Protein AF-A0A811PK96-F1 (afdb_monomer)

Nearest PDB structures (foldseek):
  3dqz-assembly2_D  TM=9.685E-01  e=5.040E-05  Arabidopsis thaliana
  5tdx-assembly1_B  TM=9.604E-01  e=1.138E-04  synthetic construct
  1eb8-assembly1_A  TM=9.643E-01  e=1.303E-04  Manihot esculenta
  3rks-assembly1_C  TM=9.602E-01  e=1.598E-04  Manihot esculenta
  1xkl-assembly1_D  TM=9.771E-01  e=6.209E-04  Nicotiana tabacum

Foldseek 3Di:
DDDDDDDCVPNVVDADEEEAEDAEPPQHPVNSVVVCVVPPGPYYHYDYQAYPCCCPRPVPVVVVVVVVVVVVVDDPPPDDDDPPPPPPPPPPPDPPDDD

Structure (mmCIF, N/CA/C/O backbone):
data_AF-A0A811PK96-F1
#
_entry.id   AF-A0A811PK96-F1
#
loop_
_atom_site.group_PDB
_atom_site.id
_atom_site.type_symbol
_atom_site.label_atom_id
_atom_site.label_alt_id
_atom_site.label_comp_id
_atom_site.label_asym_id
_atom_site.label_entity_id
_atom_site.label_seq_id
_atom_site.pdbx_PDB_ins_code
_atom_site.Cartn_x
_atom_site.Cartn_y
_atom_site.Cartn_z
_atom_site.occupancy
_atom_site.B_iso_or_equiv
_atom_site.auth_seq_id
_atom_site.auth_comp_id
_atom_site.auth_asym_id
_atom_site.auth_atom_id
_atom_site.pdbx_PDB_model_num
ATOM 1 N N . MET A 1 1 ? 18.521 -0.052 22.449 1.00 64.00 1 MET A N 1
ATOM 2 C CA . MET A 1 1 ? 17.402 0.394 21.594 1.00 64.00 1 MET A CA 1
ATOM 3 C C . MET A 1 1 ? 16.142 -0.187 22.202 1.00 64.00 1 MET A C 1
ATOM 5 O O . MET A 1 1 ? 16.139 -1.388 22.456 1.00 64.00 1 MET A O 1
ATOM 9 N N . GLU A 1 2 ? 15.148 0.631 22.545 1.00 78.12 2 GLU A N 1
ATOM 10 C CA . GLU A 1 2 ? 13.873 0.095 23.037 1.00 78.12 2 GLU A CA 1
ATOM 1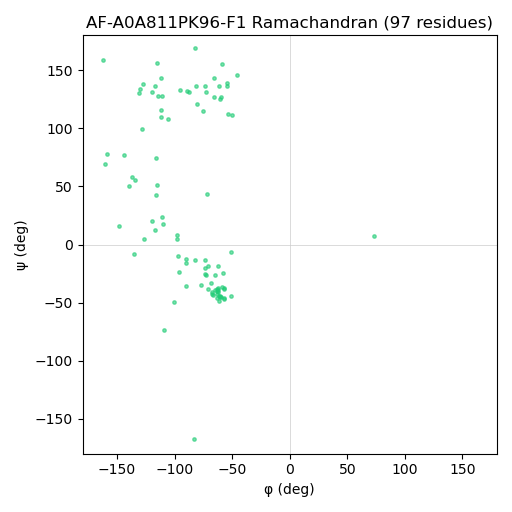1 C C . GLU A 1 2 ? 13.169 -0.687 21.927 1.00 78.12 2 GLU A C 1
ATOM 13 O O . GLU A 1 2 ? 13.266 -0.346 20.746 1.00 78.12 2 GLU A O 1
ATOM 18 N N . LYS A 1 3 ? 12.498 -1.777 22.305 1.00 81.44 3 LYS A N 1
ATOM 19 C CA . LYS A 1 3 ? 11.773 -2.624 21.363 1.00 81.44 3 LYS A CA 1
ATOM 20 C C . LYS A 1 3 ? 10.427 -1.971 21.066 1.00 81.44 3 LYS A C 1
ATOM 22 O O . LYS A 1 3 ? 9.629 -1.780 21.978 1.00 81.44 3 LYS A O 1
ATOM 27 N N . LEU A 1 4 ? 10.177 -1.662 19.796 1.00 82.62 4 LEU A N 1
ATOM 28 C CA . LEU A 1 4 ? 8.883 -1.155 19.348 1.00 82.62 4 LEU A CA 1
ATOM 29 C C . LEU A 1 4 ? 7.786 -2.187 19.670 1.00 82.62 4 LEU A C 1
ATOM 31 O O . LEU A 1 4 ? 7.912 -3.356 19.296 1.00 82.62 4 LEU A O 1
ATOM 35 N N . SER A 1 5 ? 6.727 -1.764 20.360 1.00 84.75 5 SER A N 1
ATOM 36 C CA . SER A 1 5 ? 5.540 -2.577 20.634 1.00 84.75 5 SER A CA 1
ATOM 37 C C . SER A 1 5 ? 4.328 -1.984 19.917 1.00 84.75 5 SER A C 1
ATOM 39 O O . SER A 1 5 ? 4.043 -0.792 20.010 1.00 84.75 5 SER A O 1
ATOM 41 N N . LEU A 1 6 ? 3.622 -2.822 19.159 1.00 89.25 6 LEU A N 1
ATOM 42 C CA . LEU A 1 6 ? 2.373 -2.451 18.498 1.00 89.25 6 LEU A CA 1
ATOM 43 C C . LEU A 1 6 ? 1.214 -2.874 19.398 1.00 89.25 6 LEU A C 1
ATOM 45 O O . LEU A 1 6 ? 1.209 -4.004 19.888 1.00 89.25 6 LEU A O 1
ATOM 49 N N . THR A 1 7 ? 0.248 -1.984 19.618 1.00 89.88 7 THR A N 1
ATOM 50 C CA . THR A 1 7 ? -0.912 -2.264 20.475 1.00 89.88 7 THR A CA 1
ATOM 51 C C . THR A 1 7 ? -2.203 -2.335 19.661 1.00 89.88 7 THR A C 1
ATOM 53 O O . THR A 1 7 ? -2.364 -1.559 18.710 1.00 89.88 7 THR A O 1
ATOM 56 N N . PRO A 1 8 ? -3.142 -3.229 20.015 1.00 89.06 8 PRO A N 1
ATOM 57 C CA . PRO A 1 8 ? -4.454 -3.278 19.377 1.00 89.06 8 PRO A CA 1
ATOM 58 C C . PRO A 1 8 ? -5.217 -1.953 19.467 1.00 89.06 8 PRO A C 1
ATOM 60 O O . PRO A 1 8 ? -5.853 -1.553 18.500 1.00 89.06 8 PRO A O 1
ATOM 63 N N . GLU A 1 9 ? -5.110 -1.243 20.591 1.00 92.38 9 GLU A N 1
ATOM 64 C CA . GLU A 1 9 ? -5.896 -0.038 20.888 1.00 92.38 9 GLU A CA 1
ATOM 65 C C . GLU A 1 9 ? -5.457 1.177 20.057 1.00 92.38 9 GLU A C 1
ATOM 67 O O . GLU A 1 9 ? -6.264 2.064 19.789 1.00 92.38 9 GLU A O 1
ATOM 72 N N . ASN A 1 10 ? -4.196 1.205 19.613 1.00 90.12 10 ASN A N 1
ATOM 73 C CA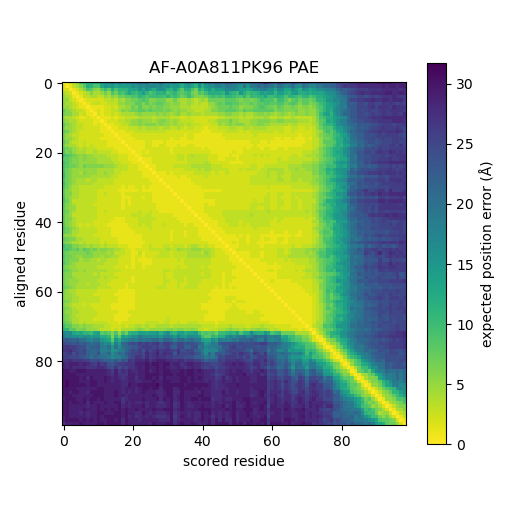 . ASN A 1 10 ? -3.663 2.270 18.763 1.00 90.12 10 ASN A CA 1
ATOM 74 C C . ASN A 1 10 ? -3.423 1.750 17.345 1.00 90.12 10 ASN A C 1
ATOM 76 O O . ASN A 1 10 ? -4.172 2.043 16.422 1.00 90.12 10 ASN A O 1
ATOM 80 N N . TYR A 1 11 ? -2.383 0.936 17.165 1.00 93.00 11 TYR A N 1
ATOM 81 C CA . TYR A 1 11 ? -1.984 0.445 15.848 1.00 93.00 11 TYR A CA 1
ATOM 82 C C . TYR A 1 11 ? -3.070 -0.419 15.192 1.00 93.00 11 TYR A C 1
ATOM 84 O O . TYR A 1 11 ? -3.279 -0.334 13.984 1.00 93.00 11 TYR A O 1
ATOM 92 N N . GLY A 1 12 ? -3.772 -1.228 15.989 1.00 91.44 12 GLY A N 1
ATOM 93 C CA . GLY A 1 12 ? -4.824 -2.122 15.506 1.00 91.44 12 GLY A CA 1
ATOM 94 C C . GLY A 1 12 ? -6.134 -1.435 15.111 1.00 91.44 12 GLY A C 1
ATOM 95 O O . GLY A 1 12 ? -6.954 -2.075 14.459 1.00 91.44 12 GLY A O 1
ATOM 96 N N . THR A 1 13 ? -6.347 -0.161 15.461 1.00 93.31 13 THR A N 1
ATOM 97 C CA . THR A 1 13 ? -7.595 0.557 15.131 1.00 93.31 13 THR A CA 1
ATOM 98 C C . THR A 1 13 ? -7.539 1.288 13.791 1.00 93.31 13 THR A C 1
ATOM 100 O O . THR A 1 13 ? -8.578 1.655 13.239 1.00 93.31 13 THR A O 1
ATOM 103 N N . VAL A 1 14 ? -6.342 1.492 13.236 1.00 92.88 14 VAL A N 1
ATOM 104 C CA . VAL A 1 14 ? -6.160 2.168 11.949 1.00 92.88 14 VAL A CA 1
ATOM 105 C C . VAL A 1 14 ? -6.261 1.153 10.815 1.00 92.88 14 VAL A C 1
ATOM 107 O O . VAL A 1 14 ? -5.569 0.136 10.825 1.00 92.88 14 VAL A O 1
ATOM 110 N N . ARG A 1 15 ? -7.069 1.464 9.792 1.00 93.94 15 ARG A N 1
ATOM 111 C CA . ARG A 1 15 ? -7.086 0.693 8.540 1.00 93.94 15 ARG A CA 1
ATOM 112 C C . ARG A 1 15 ? -5.758 0.847 7.808 1.00 93.94 15 ARG A C 1
ATOM 114 O O . ARG A 1 15 ? -5.331 1.966 7.522 1.00 93.94 15 ARG A O 1
ATOM 121 N N . ARG A 1 16 ? -5.135 -0.267 7.459 1.00 95.44 16 ARG A N 1
ATOM 122 C CA . ARG A 1 16 ? -3.820 -0.345 6.829 1.00 95.44 16 ARG A CA 1
ATOM 123 C C . ARG A 1 16 ? -3.947 -0.964 5.451 1.00 95.44 16 ARG A C 1
ATOM 125 O O . ARG A 1 16 ? -4.606 -1.979 5.270 1.00 95.44 16 ARG A O 1
ATOM 132 N N . TYR A 1 17 ? -3.251 -0.379 4.490 1.00 97.44 17 TYR A N 1
ATOM 133 C CA . TYR A 1 17 ? -3.141 -0.913 3.141 1.00 97.44 17 TYR A CA 1
ATOM 134 C C . TYR A 1 17 ? -1.668 -1.007 2.775 1.00 97.44 17 TYR A C 1
ATOM 136 O O . TYR A 1 17 ? -0.895 -0.100 3.083 1.00 97.44 17 TYR A O 1
ATOM 144 N N . PHE A 1 18 ? -1.281 -2.100 2.127 1.00 97.81 18 PHE A N 1
ATOM 145 C CA . PHE A 1 18 ? 0.085 -2.304 1.659 1.00 97.81 18 PHE A CA 1
ATOM 146 C C . PHE A 1 18 ? 0.120 -2.242 0.131 1.00 97.81 18 PHE A C 1
ATOM 148 O O . PHE A 1 18 ? -0.635 -2.947 -0.535 1.00 97.81 18 PHE A O 1
ATOM 155 N N . ILE A 1 19 ? 0.991 -1.411 -0.439 1.00 97.88 19 ILE A N 1
ATOM 156 C CA . ILE A 1 19 ? 1.176 -1.310 -1.891 1.00 97.88 19 ILE A CA 1
ATOM 157 C C . ILE A 1 19 ? 2.494 -2.000 -2.238 1.00 97.88 19 ILE A C 1
ATOM 159 O O . ILE A 1 19 ? 3.559 -1.484 -1.919 1.00 97.88 19 ILE A O 1
ATOM 163 N N . GLN A 1 20 ? 2.413 -3.168 -2.871 1.00 97.44 20 GLN A N 1
ATOM 164 C CA . GLN A 1 20 ? 3.575 -3.928 -3.322 1.00 97.44 20 GLN A CA 1
ATOM 165 C C . GLN A 1 20 ? 4.102 -3.382 -4.646 1.00 97.44 20 GLN A C 1
ATOM 167 O O . GLN A 1 20 ? 3.334 -3.158 -5.586 1.00 97.44 20 GLN A O 1
ATOM 172 N N . THR A 1 21 ? 5.415 -3.253 -4.748 1.00 97.38 21 THR A N 1
ATOM 173 C CA . THR A 1 21 ? 6.143 -2.895 -5.968 1.00 97.38 21 THR A CA 1
ATOM 174 C C . THR A 1 21 ? 6.948 -4.110 -6.413 1.00 97.38 21 THR A C 1
ATOM 176 O O . THR A 1 21 ? 7.779 -4.624 -5.669 1.00 97.38 21 THR A O 1
ATOM 179 N N . LEU A 1 22 ? 6.629 -4.657 -7.589 1.00 94.25 22 LEU A N 1
ATOM 180 C CA . LEU A 1 22 ? 7.121 -5.990 -7.975 1.00 94.25 22 LEU A CA 1
ATOM 181 C C . LEU A 1 22 ? 8.542 -5.994 -8.552 1.00 94.25 22 LEU A C 1
ATOM 183 O O . LEU A 1 22 ? 9.152 -7.058 -8.627 1.00 94.25 22 LEU A O 1
ATOM 187 N N . ASP A 1 23 ? 9.064 -4.822 -8.905 1.00 96.50 23 ASP A N 1
ATOM 188 C CA . ASP A 1 23 ? 10.405 -4.638 -9.461 1.00 96.50 23 ASP A CA 1
ATOM 189 C C . ASP A 1 23 ? 11.299 -3.906 -8.433 1.00 96.50 23 ASP A C 1
ATOM 191 O O . ASP A 1 23 ? 12.273 -3.236 -8.774 1.00 96.50 23 ASP A O 1
ATOM 195 N N . ASP A 1 24 ? 10.951 -4.004 -7.145 1.00 96.06 24 ASP A N 1
ATOM 196 C CA . ASP A 1 24 ? 11.742 -3.467 -6.043 1.00 96.06 24 ASP A CA 1
ATOM 197 C C . ASP A 1 24 ? 12.975 -4.348 -5.783 1.00 96.06 24 ASP A C 1
ATOM 199 O O . ASP A 1 24 ? 12.885 -5.513 -5.385 1.00 96.06 24 ASP A O 1
ATOM 203 N N . HIS A 1 25 ? 14.151 -3.765 -6.009 1.00 94.50 25 HIS A N 1
ATOM 204 C CA . HIS A 1 25 ? 15.442 -4.407 -5.769 1.00 94.50 25 HIS A CA 1
ATOM 205 C C . HIS A 1 25 ? 15.993 -4.186 -4.354 1.00 94.50 25 HIS A C 1
ATOM 207 O O . HIS A 1 25 ? 16.948 -4.859 -3.969 1.00 94.50 25 HIS A O 1
ATOM 213 N N . MET A 1 26 ? 15.422 -3.261 -3.579 1.00 95.38 26 MET A N 1
ATOM 214 C CA . MET A 1 26 ? 15.809 -3.016 -2.190 1.00 95.38 26 MET A CA 1
ATOM 215 C C . MET A 1 26 ? 15.001 -3.887 -1.222 1.00 95.38 26 MET A C 1
ATOM 217 O O . MET A 1 26 ? 15.541 -4.365 -0.225 1.00 95.38 26 MET A O 1
ATOM 221 N N . LEU A 1 27 ? 13.728 -4.133 -1.533 1.00 95.75 27 LEU A N 1
ATOM 222 C CA . LEU A 1 27 ? 12.848 -5.019 -0.783 1.00 95.75 27 LEU A CA 1
ATOM 223 C C . LEU A 1 27 ? 12.186 -6.026 -1.729 1.00 95.75 27 LEU A C 1
ATOM 225 O O . LEU A 1 27 ? 11.187 -5.725 -2.379 1.00 95.75 27 LEU A O 1
ATOM 229 N N . SER A 1 28 ? 12.738 -7.241 -1.781 1.00 95.62 28 SER A N 1
ATOM 230 C CA . SER A 1 28 ? 12.273 -8.281 -2.704 1.00 95.62 28 SER A CA 1
ATOM 231 C C . SER A 1 28 ? 10.790 -8.635 -2.501 1.00 95.62 28 SER A C 1
ATOM 233 O O . SER A 1 28 ? 10.274 -8.503 -1.385 1.00 95.62 28 SER A O 1
ATOM 235 N N . PRO A 1 29 ? 10.102 -9.157 -3.534 1.00 93.31 29 PRO A N 1
ATOM 236 C CA . PRO A 1 29 ? 8.714 -9.603 -3.411 1.00 93.31 29 PRO A CA 1
ATOM 237 C C . PRO A 1 29 ? 8.484 -10.563 -2.234 1.00 93.31 29 PRO A C 1
ATOM 239 O O . PRO A 1 29 ? 7.567 -10.350 -1.445 1.00 93.31 29 PRO A O 1
ATOM 242 N N . ASP A 1 30 ? 9.369 -11.542 -2.032 1.00 95.69 30 ASP A N 1
ATOM 243 C CA . ASP A 1 30 ? 9.273 -12.492 -0.914 1.00 95.69 30 ASP A CA 1
ATOM 244 C C . ASP A 1 30 ? 9.394 -11.803 0.455 1.00 95.69 30 ASP A C 1
ATOM 246 O O . ASP A 1 30 ? 8.701 -12.160 1.413 1.00 95.69 30 ASP A O 1
ATOM 250 N N . ALA A 1 31 ? 10.261 -10.789 0.565 1.00 97.06 31 ALA A N 1
ATOM 251 C CA . ALA A 1 31 ? 10.400 -10.002 1.786 1.00 97.06 31 ALA A CA 1
ATOM 252 C C . ALA A 1 31 ? 9.143 -9.160 2.051 1.00 97.06 31 ALA A C 1
ATOM 254 O O . ALA A 1 31 ? 8.673 -9.107 3.190 1.00 97.06 31 ALA A O 1
ATOM 255 N N . GLN A 1 32 ? 8.554 -8.563 1.010 1.00 98.06 32 GLN A N 1
ATOM 256 C CA . GLN A 1 32 ? 7.273 -7.860 1.117 1.00 98.06 32 GLN A CA 1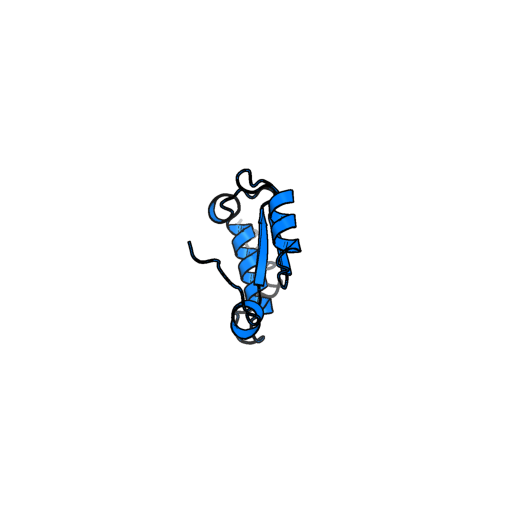
ATOM 257 C C . GLN A 1 32 ? 6.150 -8.812 1.557 1.00 98.06 32 GLN A C 1
ATOM 259 O O . GLN A 1 32 ? 5.381 -8.487 2.460 1.00 98.06 32 GLN A O 1
ATOM 264 N N . GLU A 1 33 ? 6.071 -10.014 0.981 1.00 96.62 33 GLU A N 1
ATOM 265 C CA . GLU A 1 33 ? 5.081 -11.024 1.368 1.00 96.62 33 GLU A CA 1
ATOM 266 C C . GLU A 1 33 ? 5.244 -11.480 2.819 1.00 96.62 33 GLU A C 1
ATOM 268 O O . GLU A 1 33 ? 4.250 -11.643 3.532 1.00 96.62 33 GLU A O 1
ATOM 273 N N . LYS A 1 34 ? 6.486 -11.641 3.289 1.00 97.50 34 LYS A N 1
ATOM 274 C CA . LYS A 1 34 ? 6.769 -11.937 4.697 1.00 97.50 34 LYS A CA 1
ATOM 275 C C . LYS A 1 34 ? 6.247 -10.831 5.617 1.00 97.50 34 LYS A C 1
ATOM 277 O O . LYS A 1 34 ? 5.588 -11.154 6.602 1.00 97.50 34 LYS A O 1
ATOM 282 N N . LEU A 1 35 ? 6.472 -9.556 5.284 1.00 95.88 35 LEU A N 1
ATOM 283 C CA . LEU A 1 35 ? 5.972 -8.422 6.075 1.00 95.88 35 LEU A CA 1
ATOM 284 C C . LEU A 1 35 ? 4.444 -8.418 6.167 1.00 95.88 35 LEU A C 1
ATOM 286 O O . LEU A 1 35 ? 3.892 -8.254 7.253 1.00 95.88 35 LEU A O 1
ATOM 290 N N . VAL A 1 36 ? 3.763 -8.645 5.041 1.00 97.06 36 VAL A N 1
ATOM 291 C CA . VAL A 1 36 ? 2.299 -8.740 5.004 1.00 97.06 36 VAL A CA 1
ATOM 292 C C . VAL A 1 36 ? 1.806 -9.917 5.846 1.00 97.06 36 VAL A C 1
ATOM 294 O O . VAL A 1 36 ? 0.823 -9.782 6.564 1.00 97.06 36 VAL A O 1
ATOM 297 N N . ARG A 1 37 ? 2.475 -11.073 5.795 1.00 96.88 37 ARG A N 1
ATOM 298 C CA . ARG A 1 37 ? 2.084 -12.250 6.586 1.00 96.88 37 ARG A CA 1
ATOM 299 C C . ARG A 1 37 ? 2.260 -12.026 8.087 1.00 96.88 37 ARG A C 1
ATOM 301 O O . ARG A 1 37 ? 1.407 -12.433 8.867 1.00 96.88 37 ARG A O 1
ATOM 308 N N . GLU A 1 38 ? 3.373 -11.419 8.486 1.00 95.06 38 GLU A N 1
ATOM 309 C CA . GLU A 1 38 ? 3.698 -11.162 9.894 1.00 95.06 38 GLU A CA 1
ATOM 310 C C . GLU A 1 38 ? 2.851 -10.037 10.491 1.00 95.06 38 GLU A C 1
ATOM 312 O O . GLU A 1 38 ? 2.633 -10.005 11.700 1.00 95.06 38 GLU A O 1
ATOM 317 N N . ASN A 1 39 ? 2.358 -9.126 9.652 1.00 93.31 39 ASN A N 1
ATOM 318 C CA . ASN A 1 39 ? 1.550 -8.001 10.082 1.00 93.31 39 ASN A CA 1
ATOM 319 C C . ASN A 1 39 ? 0.445 -7.670 9.055 1.00 93.31 39 ASN A C 1
ATOM 321 O O . ASN A 1 39 ? 0.575 -6.699 8.301 1.00 93.31 39 ASN A O 1
ATOM 325 N N . PRO A 1 40 ? -0.646 -8.462 9.021 1.00 95.25 40 PRO A N 1
ATOM 326 C CA . PRO A 1 40 ? -1.655 -8.399 7.963 1.00 95.25 40 PRO A CA 1
ATOM 327 C C . PRO A 1 40 ? -2.344 -7.031 7.863 1.00 95.25 40 PRO A C 1
ATOM 329 O O . PRO A 1 40 ? -2.873 -6.565 8.875 1.00 95.25 40 PRO A O 1
ATOM 332 N N . PRO A 1 41 ? -2.357 -6.378 6.685 1.00 96.56 41 PRO A N 1
ATOM 333 C CA . PRO A 1 41 ? -3.143 -5.174 6.424 1.00 96.56 41 PRO A CA 1
ATOM 334 C C . PRO A 1 41 ? -4.600 -5.521 6.064 1.00 96.56 41 PRO A C 1
ATOM 336 O O . PRO A 1 41 ? -4.923 -6.668 5.763 1.00 96.56 41 PRO A O 1
ATOM 339 N N . ASP A 1 42 ? -5.466 -4.512 6.015 1.00 96.06 42 ASP A N 1
ATOM 340 C CA . ASP A 1 42 ? -6.859 -4.625 5.563 1.00 96.06 42 ASP A CA 1
ATOM 341 C C . ASP A 1 42 ? -6.981 -4.795 4.040 1.00 96.06 42 ASP A C 1
ATOM 343 O O . ASP A 1 42 ? -7.995 -5.275 3.538 1.00 96.06 42 ASP A O 1
ATOM 347 N N . GLY A 1 43 ? -5.946 -4.416 3.284 1.00 96.31 43 GLY A N 1
ATOM 348 C CA . GLY A 1 43 ? -5.899 -4.632 1.843 1.00 96.31 43 GLY A CA 1
ATOM 349 C C . GLY A 1 43 ? -4.497 -4.530 1.255 1.00 96.31 43 GLY A C 1
ATOM 350 O O . GLY A 1 43 ? -3.589 -3.927 1.833 1.00 96.31 43 GLY A O 1
ATOM 351 N N . ILE A 1 44 ? -4.324 -5.139 0.083 1.00 97.44 44 ILE A N 1
ATOM 352 C CA . ILE A 1 44 ? -3.048 -5.192 -0.632 1.00 97.44 44 ILE A CA 1
ATOM 353 C C . ILE A 1 44 ? -3.275 -4.784 -2.082 1.00 97.44 44 ILE A C 1
ATOM 355 O O . ILE A 1 44 ? -4.135 -5.340 -2.762 1.00 97.44 44 ILE A O 1
ATOM 359 N N . PHE A 1 45 ? -2.452 -3.864 -2.570 1.00 97.81 45 PHE A N 1
ATOM 360 C CA . PHE A 1 45 ? -2.400 -3.460 -3.970 1.00 97.81 45 PHE A CA 1
ATOM 361 C C . PHE A 1 45 ? -1.045 -3.830 -4.561 1.00 97.81 45 PHE A C 1
ATOM 363 O O . PHE A 1 45 ? -0.067 -3.969 -3.830 1.00 97.81 45 PHE A O 1
ATOM 370 N N . LYS A 1 46 ? -0.968 -3.995 -5.884 1.00 97.25 46 LYS A N 1
ATOM 371 C CA . LYS A 1 46 ? 0.281 -4.342 -6.572 1.00 97.25 46 LYS A CA 1
ATOM 372 C C . LYS A 1 46 ? 0.528 -3.412 -7.752 1.00 97.25 46 LYS A C 1
ATOM 374 O O . LYS A 1 46 ? -0.360 -3.205 -8.577 1.00 97.25 46 LYS A O 1
ATOM 379 N N . ILE A 1 47 ? 1.753 -2.915 -7.864 1.00 97.81 47 ILE A N 1
ATOM 380 C CA . ILE A 1 47 ? 2.247 -2.122 -8.986 1.00 97.81 47 ILE A CA 1
ATOM 381 C C . ILE A 1 47 ? 3.294 -2.957 -9.729 1.00 97.81 47 ILE A C 1
ATOM 383 O O . ILE A 1 47 ? 4.395 -3.196 -9.232 1.00 97.81 47 ILE A O 1
ATOM 387 N N . LYS A 1 48 ? 2.947 -3.406 -10.940 1.00 95.62 48 LYS A N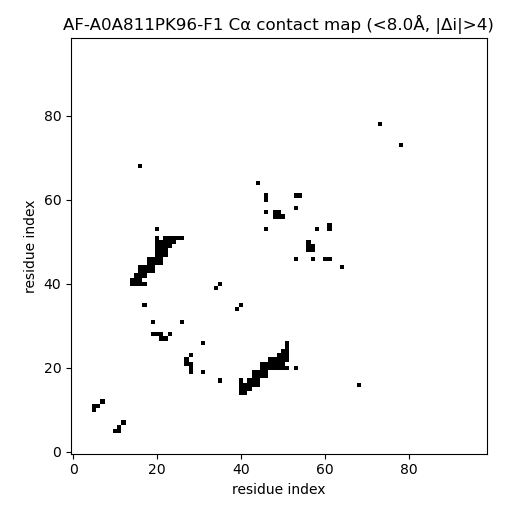 1
ATOM 388 C CA . LYS A 1 48 ? 3.880 -4.094 -11.846 1.00 95.62 48 LYS A CA 1
ATOM 389 C C . LYS A 1 48 ? 4.863 -3.089 -12.451 1.00 95.62 48 LYS A C 1
ATOM 391 O O . LYS A 1 48 ? 4.433 -2.018 -12.891 1.00 95.62 48 LYS A O 1
ATOM 396 N N . GLY A 1 49 ? 6.151 -3.425 -12.526 1.00 94.25 49 GLY A N 1
ATOM 397 C CA . GLY A 1 49 ? 7.158 -2.518 -13.083 1.00 94.25 49 GLY A CA 1
ATOM 398 C C . GLY A 1 49 ? 7.510 -1.332 -12.183 1.00 94.25 49 GLY A C 1
ATOM 399 O O . GLY A 1 49 ? 8.123 -0.385 -12.667 1.00 94.25 49 GLY A O 1
ATOM 400 N N . GLY A 1 50 ? 7.014 -1.302 -10.942 1.00 94.31 50 GLY A N 1
ATOM 401 C CA . GLY A 1 50 ? 7.348 -0.270 -9.963 1.00 94.31 50 GLY A CA 1
ATOM 402 C C . GLY A 1 50 ? 8.574 -0.690 -9.169 1.00 94.31 50 GLY A C 1
ATOM 403 O O . GLY A 1 50 ? 8.615 -1.823 -8.692 1.00 94.31 50 GLY A O 1
ATOM 404 N N . ASP A 1 51 ? 9.532 0.222 -9.038 1.00 95.69 51 ASP A N 1
ATOM 405 C CA . ASP A 1 51 ? 10.709 0.060 -8.183 1.00 95.69 51 ASP A CA 1
ATOM 406 C C . ASP A 1 51 ? 10.396 0.437 -6.721 1.00 95.69 51 ASP A C 1
ATOM 408 O O . ASP A 1 51 ? 9.236 0.618 -6.340 1.00 95.69 51 ASP A O 1
ATOM 412 N N . HIS A 1 52 ? 11.435 0.581 -5.892 1.00 96.56 52 HIS A N 1
ATOM 413 C CA . HIS A 1 52 ? 11.297 0.986 -4.491 1.00 96.56 52 HIS A CA 1
ATOM 414 C C . HIS A 1 52 ? 10.602 2.349 -4.301 1.00 96.56 52 HIS A C 1
ATOM 416 O O . HIS A 1 52 ? 10.001 2.619 -3.261 1.00 96.56 52 HIS A O 1
ATOM 422 N N . CYS A 1 53 ? 10.650 3.214 -5.314 1.00 96.75 53 CYS A N 1
ATOM 423 C CA . CYS A 1 53 ? 10.099 4.558 -5.285 1.00 96.75 53 CYS A CA 1
ATOM 424 C C . CYS A 1 53 ? 8.965 4.681 -6.318 1.00 96.75 53 CYS A C 1
ATOM 426 O O . CYS A 1 53 ? 9.124 5.359 -7.338 1.00 96.75 53 CYS A O 1
ATOM 428 N N . PRO A 1 54 ? 7.771 4.103 -6.065 1.00 96.69 54 PRO A N 1
ATOM 429 C CA . PRO A 1 54 ? 6.670 4.098 -7.032 1.00 96.69 54 PRO A CA 1
ATOM 430 C C . PRO A 1 54 ? 6.159 5.500 -7.386 1.00 96.69 54 PRO A C 1
ATOM 432 O O . PRO A 1 54 ? 5.525 5.681 -8.421 1.00 96.69 54 PRO A O 1
ATOM 435 N N . PHE A 1 55 ? 6.454 6.507 -6.562 1.00 96.62 55 PHE A N 1
ATOM 436 C CA . PHE A 1 55 ? 6.175 7.913 -6.851 1.00 96.62 55 PHE A CA 1
ATOM 437 C C . PHE A 1 55 ? 7.081 8.501 -7.947 1.00 96.62 55 PHE A C 1
ATOM 439 O O . PHE A 1 55 ? 6.715 9.510 -8.542 1.00 96.62 55 PHE A O 1
ATOM 446 N N . PHE A 1 56 ? 8.216 7.866 -8.256 1.00 97.00 56 PHE A N 1
ATOM 447 C CA . PHE A 1 56 ? 9.060 8.186 -9.408 1.00 97.00 56 PHE A CA 1
ATOM 448 C C . PHE A 1 56 ? 8.834 7.221 -10.574 1.00 97.00 56 PHE A C 1
ATOM 450 O O . PHE A 1 56 ? 8.605 7.667 -11.696 1.00 97.00 56 PHE A O 1
ATOM 457 N N . SER A 1 57 ? 8.861 5.908 -10.328 1.00 97.56 57 SER A N 1
ATOM 458 C CA . SER A 1 57 ? 8.790 4.905 -11.400 1.00 97.56 57 SER A CA 1
ATOM 459 C C . SER A 1 57 ? 7.385 4.702 -11.970 1.00 97.56 57 SER A C 1
ATOM 461 O O . SER A 1 57 ? 7.230 4.441 -13.166 1.00 97.56 57 SER A O 1
ATOM 463 N N . LYS A 1 58 ? 6.342 4.808 -11.134 1.00 98.00 58 LYS A N 1
ATOM 464 C CA . LYS A 1 58 ? 4.937 4.545 -11.501 1.00 98.00 58 LYS A CA 1
ATOM 465 C C . LYS A 1 58 ? 3.942 5.548 -10.879 1.00 98.00 58 LYS A C 1
ATOM 467 O O . LYS A 1 58 ? 2.919 5.121 -10.327 1.00 98.00 58 LYS A O 1
ATOM 472 N N . PRO A 1 59 ? 4.161 6.874 -11.002 1.00 98.00 59 PRO A N 1
ATOM 473 C CA . PRO A 1 59 ? 3.385 7.886 -10.280 1.00 98.00 59 PRO A CA 1
ATOM 474 C C . PRO A 1 59 ? 1.877 7.814 -10.544 1.00 98.00 59 PRO A C 1
ATOM 476 O O . PRO A 1 59 ? 1.082 7.956 -9.618 1.00 98.00 59 PRO A O 1
ATOM 479 N N . GLN A 1 60 ? 1.454 7.534 -11.781 1.00 98.25 60 GLN A N 1
ATOM 480 C CA . GLN A 1 60 ? 0.031 7.445 -12.131 1.00 98.25 60 GLN A CA 1
ATOM 481 C C . GLN A 1 60 ? -0.630 6.196 -11.537 1.00 98.25 60 GLN A C 1
ATOM 483 O O . GLN A 1 60 ? -1.774 6.257 -11.090 1.00 98.25 60 GLN A O 1
ATOM 488 N N . SER A 1 61 ? 0.084 5.064 -11.506 1.00 98.12 61 SER A N 1
ATOM 489 C CA . SER A 1 61 ? -0.439 3.831 -10.899 1.00 98.12 61 SER A CA 1
ATOM 490 C C . SER A 1 61 ? -0.582 3.996 -9.390 1.00 98.12 61 SER A C 1
ATOM 492 O O . SER A 1 61 ? -1.613 3.630 -8.831 1.00 98.12 61 SER A O 1
ATOM 494 N N . LEU A 1 62 ? 0.417 4.612 -8.749 1.00 98.25 62 LEU A N 1
ATOM 495 C CA . LEU A 1 62 ? 0.363 4.936 -7.329 1.00 98.25 62 LEU A CA 1
ATOM 496 C C . LEU A 1 62 ? -0.793 5.897 -7.021 1.00 98.25 62 LEU A C 1
ATOM 498 O O . LEU A 1 62 ? -1.590 5.618 -6.131 1.00 98.25 62 LEU A O 1
ATOM 502 N N . ASN A 1 63 ? -0.930 6.991 -7.779 1.00 98.25 63 ASN A N 1
ATOM 503 C CA . ASN A 1 63 ? -2.017 7.954 -7.597 1.00 98.25 63 ASN A CA 1
ATOM 504 C C . ASN A 1 63 ? -3.397 7.292 -7.717 1.00 98.25 63 ASN A C 1
ATOM 506 O O . ASN A 1 63 ? -4.245 7.499 -6.851 1.00 98.25 63 ASN A O 1
ATOM 510 N N . LYS A 1 64 ? -3.599 6.446 -8.734 1.00 97.94 64 LYS A N 1
ATOM 511 C CA . LYS A 1 64 ? -4.851 5.705 -8.916 1.00 97.94 64 LYS A CA 1
ATOM 512 C C . LYS A 1 64 ? -5.186 4.846 -7.694 1.00 97.94 64 LYS A C 1
ATOM 514 O O . LYS A 1 64 ? -6.313 4.906 -7.215 1.00 97.94 64 LYS A O 1
ATOM 519 N N . ILE A 1 65 ? -4.214 4.092 -7.178 1.00 97.94 65 ILE A N 1
ATOM 520 C CA . ILE A 1 65 ? -4.404 3.247 -5.989 1.00 97.94 65 ILE A CA 1
ATOM 521 C C . ILE A 1 65 ? -4.739 4.100 -4.760 1.00 97.94 65 ILE A C 1
ATOM 523 O O . ILE A 1 65 ? -5.642 3.759 -4.003 1.00 97.94 65 ILE A O 1
ATOM 527 N N . LEU A 1 66 ? -4.057 5.231 -4.561 1.00 97.50 66 LEU A N 1
ATOM 528 C CA . LEU A 1 66 ? -4.335 6.123 -3.431 1.00 97.50 66 LEU A CA 1
ATOM 529 C C . LEU A 1 66 ? -5.749 6.719 -3.501 1.00 97.50 66 LEU A C 1
ATOM 531 O O . LEU A 1 66 ? -6.429 6.789 -2.479 1.00 97.50 66 LEU A O 1
ATOM 535 N N . LEU A 1 67 ? -6.213 7.103 -4.695 1.00 96.94 67 LEU A N 1
ATOM 536 C CA . LEU A 1 67 ? -7.588 7.566 -4.904 1.00 96.94 67 LEU A CA 1
ATOM 537 C C . LEU A 1 67 ? -8.612 6.453 -4.654 1.00 96.94 67 LEU A C 1
ATOM 539 O O . LEU A 1 67 ? -9.659 6.713 -4.065 1.00 96.94 67 LEU A O 1
ATOM 543 N N . GLU A 1 68 ? -8.309 5.220 -5.058 1.00 96.12 68 GLU A N 1
ATOM 544 C CA . GLU A 1 68 ? -9.149 4.053 -4.776 1.00 96.12 68 GLU A CA 1
ATOM 545 C C . GLU A 1 68 ? -9.250 3.793 -3.266 1.00 96.12 68 GLU A C 1
ATOM 547 O O . GLU A 1 68 ? -10.349 3.665 -2.731 1.00 96.12 68 GLU A O 1
ATOM 552 N N . ILE A 1 69 ? -8.128 3.829 -2.540 1.00 95.94 69 ILE A N 1
ATOM 553 C CA . ILE A 1 69 ? -8.117 3.699 -1.076 1.00 95.94 69 ILE A CA 1
ATOM 554 C C . ILE A 1 69 ? -8.932 4.820 -0.423 1.00 95.94 69 ILE A C 1
ATOM 556 O O . ILE A 1 69 ? -9.744 4.550 0.463 1.00 95.94 69 ILE A O 1
ATOM 560 N N . ALA A 1 70 ? -8.768 6.067 -0.873 1.00 94.44 70 ALA A N 1
ATOM 561 C CA . ALA A 1 70 ? -9.541 7.196 -0.362 1.00 94.44 70 ALA A CA 1
ATOM 562 C C . ALA A 1 70 ? -11.053 6.993 -0.565 1.00 94.44 70 ALA A C 1
ATOM 564 O O . ALA A 1 70 ? -11.843 7.324 0.318 1.00 94.44 70 ALA A O 1
ATOM 565 N N . GLN A 1 71 ? -11.461 6.382 -1.681 1.00 92.06 71 GLN A N 1
ATOM 566 C CA . GLN A 1 71 ? -12.859 6.042 -1.963 1.00 92.06 71 GLN A CA 1
ATOM 567 C C . GLN A 1 71 ? -13.410 4.938 -1.054 1.00 92.06 71 GLN A C 1
ATOM 569 O O . GLN A 1 71 ? -14.579 5.001 -0.686 1.00 92.06 71 GLN A O 1
ATOM 574 N N . ILE A 1 72 ? -12.588 3.974 -0.624 1.00 90.06 72 ILE A N 1
ATOM 575 C CA . ILE A 1 72 ? -12.986 2.965 0.380 1.00 90.06 72 ILE A CA 1
ATOM 576 C C . ILE A 1 72 ? -13.265 3.626 1.743 1.00 90.06 72 ILE A C 1
ATOM 578 O O . ILE A 1 72 ? -14.007 3.098 2.579 1.00 90.06 72 ILE A O 1
ATOM 582 N N . GLN A 1 73 ? -12.638 4.776 2.004 1.00 72.31 73 GLN A N 1
ATOM 583 C CA . GLN A 1 73 ? -12.776 5.494 3.267 1.00 72.31 73 GLN A CA 1
ATOM 584 C C . GLN A 1 73 ? -13.822 6.609 3.249 1.00 72.31 73 GLN A C 1
ATOM 586 O O . GLN A 1 73 ? -14.325 6.962 4.316 1.00 72.31 73 GLN A O 1
ATOM 591 N N . ALA A 1 74 ? -14.150 7.15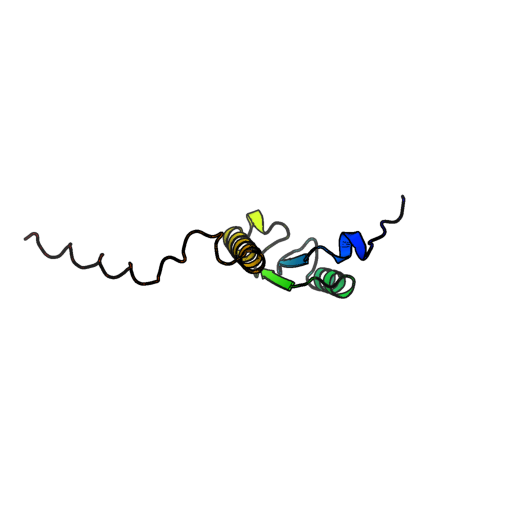6 2.081 1.00 65.19 74 ALA A N 1
ATOM 592 C CA . ALA A 1 74 ? -15.067 8.274 1.968 1.00 65.19 74 ALA A CA 1
ATOM 593 C C . ALA A 1 74 ? -16.522 7.836 2.230 1.00 65.19 74 ALA A C 1
ATOM 595 O O . ALA A 1 74 ? -17.018 6.906 1.590 1.00 65.19 74 ALA A O 1
ATOM 596 N N . PRO A 1 75 ? -17.275 8.555 3.083 1.00 59.53 75 PRO A N 1
ATOM 597 C CA . PRO A 1 75 ? -18.718 8.631 2.917 1.00 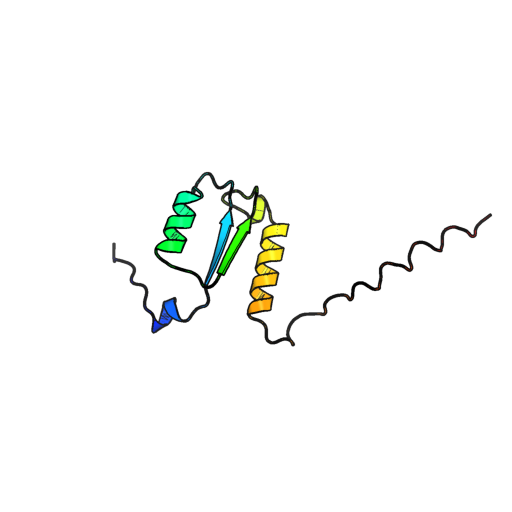59.53 75 PRO A CA 1
ATOM 598 C C . PRO A 1 75 ? -19.003 9.118 1.491 1.00 59.53 75 PRO A C 1
ATOM 600 O O . PRO A 1 75 ? -18.334 10.039 1.018 1.00 59.53 75 PRO A O 1
ATOM 603 N N . SER A 1 76 ? -20.002 8.537 0.823 1.00 54.09 76 SER A N 1
ATOM 604 C CA . SER A 1 76 ? -20.329 8.746 -0.603 1.00 54.09 76 SER A CA 1
ATOM 605 C C . SER A 1 76 ? -20.471 10.213 -1.077 1.00 54.09 76 SER A C 1
ATOM 607 O O . SER A 1 76 ? -20.641 10.439 -2.271 1.00 54.09 76 SER A O 1
ATOM 609 N N . ALA A 1 77 ? -20.421 11.206 -0.184 1.00 55.16 77 ALA A N 1
ATOM 610 C CA . ALA A 1 77 ? -20.658 12.623 -0.447 1.00 55.16 77 ALA A CA 1
ATOM 611 C C . ALA A 1 77 ? -19.394 13.490 -0.667 1.00 55.16 77 ALA A C 1
ATOM 613 O O . ALA A 1 77 ? -19.538 14.650 -1.037 1.00 55.16 77 ALA A O 1
ATOM 614 N N . LEU A 1 78 ? -18.172 12.991 -0.426 1.00 53.31 78 LEU A N 1
ATOM 615 C CA . LEU A 1 78 ? -16.970 13.852 -0.351 1.00 53.31 78 LEU A CA 1
ATOM 616 C C . LEU A 1 78 ? -16.107 13.944 -1.619 1.00 53.31 78 LEU A C 1
ATOM 618 O O . LEU A 1 78 ? -15.063 14.592 -1.576 1.00 53.31 78 LEU A O 1
ATOM 622 N N . LEU A 1 79 ? -16.501 13.337 -2.740 1.00 52.78 79 LEU A N 1
ATOM 623 C CA . LEU A 1 79 ? -15.667 13.339 -3.948 1.00 52.78 79 LEU A CA 1
ATOM 624 C C . LEU A 1 79 ? -16.381 14.000 -5.137 1.00 52.78 79 LEU A C 1
ATOM 626 O O . LEU A 1 79 ? -17.531 13.649 -5.414 1.00 52.78 79 LEU A O 1
ATOM 630 N N . PRO A 1 80 ? -15.720 14.937 -5.850 1.00 54.09 80 PRO A N 1
ATOM 631 C CA . PRO A 1 80 ? -16.270 15.541 -7.056 1.00 54.09 80 PRO A CA 1
ATOM 632 C C . PRO A 1 80 ? -16.503 14.451 -8.109 1.00 54.09 80 PRO A C 1
ATOM 634 O O . PRO A 1 80 ? -15.696 13.534 -8.262 1.00 54.09 80 PRO A O 1
ATOM 637 N N . GLY A 1 81 ? -17.668 14.538 -8.751 1.00 49.69 81 GLY A N 1
ATOM 638 C CA . GLY A 1 81 ? -18.343 13.457 -9.459 1.00 49.69 81 GLY A CA 1
ATOM 639 C C . GLY A 1 81 ? -17.470 12.608 -10.377 1.00 49.69 81 GLY A C 1
ATOM 640 O O . GLY A 1 81 ? -16.581 13.093 -11.075 1.00 49.69 81 GLY A O 1
ATOM 641 N N . LYS A 1 82 ? -17.813 11.316 -10.438 1.00 45.47 82 LYS A N 1
ATOM 642 C CA . LYS A 1 82 ? -17.541 10.505 -11.624 1.00 45.47 82 LYS A CA 1
ATOM 643 C C . LYS A 1 82 ? -18.071 11.306 -12.812 1.00 45.47 82 LYS A C 1
ATOM 645 O O . LYS A 1 82 ? -19.282 11.489 -12.913 1.00 45.47 82 LYS A O 1
ATOM 650 N N . ALA A 1 83 ? -17.187 11.807 -13.672 1.00 43.62 83 ALA A N 1
ATOM 651 C CA . ALA A 1 83 ? -17.603 12.209 -15.002 1.00 43.62 83 ALA A CA 1
ATOM 652 C C . ALA A 1 83 ? -18.306 10.985 -15.601 1.00 43.62 83 ALA A C 1
ATOM 654 O O . ALA A 1 83 ? -17.694 9.924 -15.753 1.00 43.62 83 ALA A O 1
ATOM 655 N N . SER A 1 84 ? -19.621 11.100 -15.800 1.00 35.44 84 SER A N 1
ATOM 656 C CA . SER A 1 84 ? -20.382 10.105 -16.539 1.00 35.44 84 SER A CA 1
ATOM 657 C C . SER A 1 84 ? -19.710 9.944 -17.896 1.00 35.44 84 SER A C 1
ATOM 659 O O . SER A 1 84 ? -19.307 10.931 -18.515 1.00 35.44 84 SER A O 1
ATOM 661 N N . ALA A 1 85 ? -19.558 8.704 -18.338 1.00 40.47 85 ALA A N 1
ATOM 662 C CA . ALA A 1 85 ? -18.925 8.327 -19.594 1.00 40.47 85 ALA A CA 1
ATOM 663 C C . ALA A 1 85 ? -19.790 8.685 -20.825 1.00 40.47 85 ALA A C 1
ATOM 665 O O . ALA A 1 85 ? -19.920 7.881 -21.741 1.00 40.47 85 ALA A O 1
ATOM 666 N N . GLU A 1 86 ? -20.391 9.877 -20.853 1.00 37.56 86 GLU A N 1
ATOM 667 C CA . GLU A 1 86 ? -21.355 10.293 -21.880 1.00 37.56 86 GLU A CA 1
ATOM 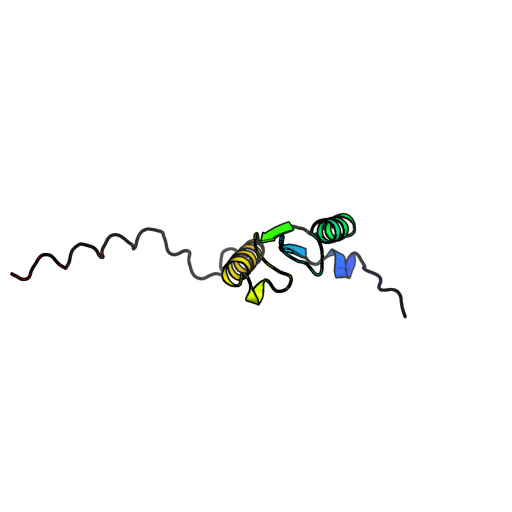668 C C . GLU A 1 86 ? -20.997 11.621 -22.572 1.00 37.56 86 GLU A C 1
ATOM 670 O O . GLU A 1 86 ? -21.721 12.071 -23.451 1.00 37.56 86 GLU A O 1
ATOM 675 N N . GLU A 1 87 ? -19.840 12.223 -22.268 1.00 39.78 87 GLU A N 1
ATOM 676 C CA . GLU A 1 87 ? -19.381 13.469 -22.909 1.00 39.78 87 GLU A CA 1
ATOM 677 C C . GLU A 1 87 ? -18.087 13.281 -23.722 1.00 39.78 87 GLU A C 1
ATOM 679 O O . GLU A 1 87 ? -17.168 14.092 -23.697 1.00 39.78 87 GLU A O 1
ATOM 684 N N . THR A 1 88 ? -17.996 12.186 -24.478 1.00 35.34 88 THR A N 1
ATOM 685 C CA . THR A 1 88 ? -17.017 12.047 -25.572 1.00 35.34 88 THR A CA 1
ATOM 686 C C . THR A 1 88 ? -17.678 11.411 -26.793 1.00 35.34 88 THR A C 1
ATOM 688 O O . THR A 1 88 ? -17.276 10.346 -27.250 1.00 35.34 88 THR A O 1
ATOM 691 N N . ALA A 1 89 ? -18.731 12.045 -27.308 1.00 36.94 89 ALA A N 1
ATOM 692 C CA . ALA A 1 89 ? -19.294 11.720 -28.624 1.00 36.94 89 ALA A CA 1
ATOM 693 C C . ALA A 1 89 ? -19.621 12.962 -29.479 1.00 36.94 89 ALA A C 1
ATOM 695 O O . ALA A 1 89 ? -19.869 12.827 -30.669 1.00 36.94 89 ALA A O 1
ATOM 696 N N . ALA A 1 90 ? -19.537 14.181 -28.934 1.00 38.66 90 ALA A N 1
ATOM 697 C CA . ALA A 1 90 ? -19.948 15.403 -29.637 1.00 38.66 90 ALA A CA 1
ATOM 698 C C . ALA A 1 90 ? -18.803 16.200 -30.307 1.00 38.66 90 ALA A C 1
ATOM 700 O O . ALA A 1 90 ? -19.029 17.307 -30.782 1.00 38.66 90 ALA A O 1
ATOM 701 N N . ALA A 1 91 ? -17.573 15.670 -30.367 1.00 41.94 91 ALA A N 1
ATOM 702 C CA . ALA A 1 91 ? -16.413 16.394 -30.917 1.00 41.94 91 ALA A CA 1
ATOM 703 C C . ALA A 1 91 ? -15.890 15.853 -32.266 1.00 41.94 91 ALA A C 1
ATOM 705 O O . ALA A 1 91 ? -14.769 16.171 -32.657 1.00 41.94 91 ALA A O 1
ATOM 706 N N . THR A 1 92 ? -16.677 15.053 -32.998 1.00 39.00 92 THR A N 1
ATOM 707 C CA . THR A 1 92 ? -16.303 14.564 -34.348 1.00 39.00 92 THR A CA 1
ATOM 708 C C . THR A 1 92 ? -17.261 14.990 -35.462 1.00 39.00 92 THR A C 1
ATOM 710 O O . THR A 1 92 ? -17.223 14.434 -36.553 1.00 39.00 92 THR A O 1
ATOM 713 N N . GLU A 1 93 ? -18.054 16.042 -35.245 1.00 40.72 93 GLU A N 1
ATO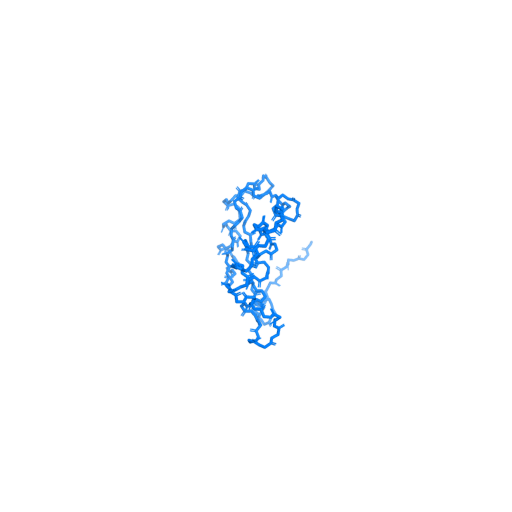M 714 C CA . GLU A 1 93 ? -19.000 16.545 -36.249 1.00 40.72 93 GLU A CA 1
ATOM 715 C C . GLU A 1 93 ? -18.936 18.081 -36.369 1.00 40.72 93 GLU A C 1
ATOM 717 O O . GLU A 1 93 ? -19.915 18.789 -36.182 1.00 40.72 93 GLU A O 1
ATOM 722 N N . ALA A 1 94 ? -17.744 18.638 -36.626 1.00 42.59 94 ALA A N 1
ATOM 723 C CA . ALA A 1 94 ? -17.598 20.077 -36.912 1.00 42.59 94 ALA A CA 1
ATOM 724 C C . ALA A 1 94 ? -16.447 20.447 -37.874 1.00 42.59 94 ALA A C 1
ATOM 726 O O . ALA A 1 94 ? -16.071 21.614 -37.959 1.00 42.59 94 ALA A O 1
ATOM 727 N N . VAL A 1 95 ? -15.886 19.491 -38.630 1.00 46.66 95 VAL A N 1
ATOM 728 C CA . VAL A 1 95 ? -14.822 19.771 -39.632 1.00 46.66 95 VAL A CA 1
ATOM 729 C C . VAL A 1 95 ? -15.260 19.436 -41.070 1.00 46.66 95 VAL A C 1
ATOM 731 O O . VAL A 1 95 ? -14.463 19.470 -41.998 1.00 46.66 95 VAL A O 1
ATOM 734 N N . ALA A 1 96 ? -16.553 19.192 -41.300 1.00 48.03 96 ALA A N 1
ATOM 735 C CA . ALA A 1 96 ? -17.115 18.960 -42.633 1.00 48.03 96 ALA A CA 1
ATOM 736 C C . ALA A 1 96 ? -18.107 20.064 -43.043 1.00 48.03 96 ALA A C 1
ATOM 738 O O . ALA A 1 96 ? -19.231 19.778 -43.430 1.00 48.03 96 ALA A O 1
ATOM 739 N N . ALA A 1 97 ? -17.714 21.336 -42.932 1.00 47.34 97 ALA A N 1
ATOM 740 C CA . ALA A 1 97 ? -18.440 22.446 -43.561 1.00 47.34 97 ALA A CA 1
ATOM 741 C C . ALA A 1 97 ? -17.554 23.696 -43.683 1.00 47.34 97 ALA A C 1
ATOM 743 O O . ALA A 1 97 ? -17.747 24.692 -42.989 1.00 47.34 97 ALA A O 1
ATOM 744 N N . LYS A 1 98 ? -16.552 23.630 -44.560 1.00 46.38 98 LYS A N 1
ATOM 745 C CA . LYS A 1 98 ? -15.980 24.802 -45.240 1.00 46.38 98 LYS A CA 1
ATOM 746 C C . LYS A 1 98 ? -15.272 24.325 -46.509 1.00 46.38 98 LYS A C 1
ATOM 748 O O . LYS A 1 98 ? -14.064 24.116 -46.534 1.00 46.38 98 LYS A O 1
ATOM 753 N N . SER A 1 99 ? -16.090 24.054 -47.523 1.00 45.28 99 SER A N 1
ATOM 754 C CA . SER A 1 99 ? -15.740 24.318 -48.922 1.00 45.28 99 SER A CA 1
ATOM 755 C C . SER A 1 99 ? -16.182 25.736 -49.256 1.00 45.28 99 SER A C 1
ATOM 757 O O . SER A 1 99 ? -17.181 26.175 -48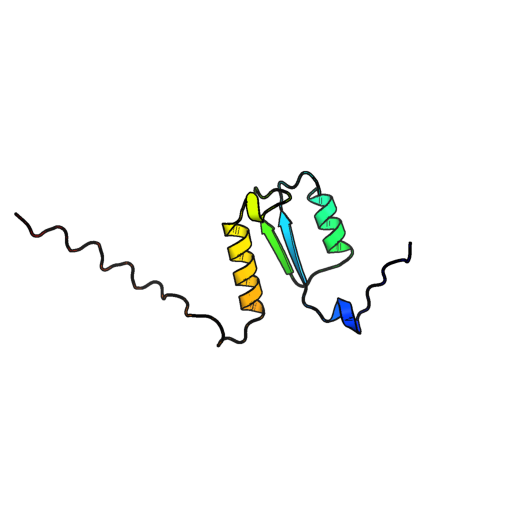.639 1.00 45.28 99 SER A O 1
#

Radius of gyration: 21.08 Å; Cα contacts (8 Å, |Δi|>4): 78; chains: 1; bounding box: 39×37×72 Å

Mean predicted aligned error: 11.71 Å

Solvent-accessible surface area (backbone atoms only — not comparable to full-atom values): 6538 Å² total; per-residue (Å²): 131,87,80,89,79,86,44,64,87,59,62,61,67,55,90,39,72,45,78,45,33,67,53,15,85,88,55,41,59,69,56,52,51,49,50,41,69,79,55,71,54,82,41,78,48,79,37,81,77,9,32,82,51,34,76,75,64,31,40,68,64,49,50,52,53,52,53,52,54,50,55,77,68,48,65,95,82,80,64,86,70,81,77,68,96,75,84,84,74,84,87,83,81,82,86,88,80,82,129

InterPro domains:
  IPR029058 Alpha/Beta hydrolase fold [G3DSA:3.40.50.1820] (1-72)
  IPR029058 Alpha/Beta hydrolase fold [SSF53474] (13-69)
  IPR045889 Methylesterase/Alpha-hydroxynitrile lyase [PTHR10992] (4-71)

Organism: NCBI:txid422564

Sequence (99 aa):
MEKLSLTPENYGTVRRYFIQTLDDHMLSPDAQEKLVRENPPDGIFKIKGGDHCPFFSKPQSLNKILLEIAQIQAPSALLPGKASAEETAAATEAVAAKS

Secondary structure (DSSP, 8-state):
-PPP---TTTGGGS--EEEEETT-SSS-HHHHHHHHHHS--SEEEEETT--S-HHHHSHHHHHHHHHHHHHHHS-TTSS-----TTSSSSSSSSSS---

pLDDT: mean 81.46, std 22.13, range [35.34, 98.25]